Protein AF-X0VL68-F1 (afdb_monomer_lite)

Secondary structure (DSSP, 8-state):
-EEEEEEEEEEETTEEEEEEEEEEEETTTEE---EEEEEEEPPPTT-

Foldseek 3Di:
DKDKDWPDWDDDPNWIKTKIWIFDQDPPPGTDGTDIDIDTDDDDPPD

Organism: NCBI:txid412755

Radius of gyration: 13.88 Å; chains: 1; bounding box: 34×13×38 Å

Structure (mmCIF, N/CA/C/O backbone):
data_AF-X0VL68-F1
#
_entry.id   AF-X0VL68-F1
#
loop_
_atom_site.group_PDB
_atom_site.id
_atom_site.type_symbol
_atom_site.label_atom_id
_atom_site.label_alt_id
_atom_site.label_comp_id
_atom_site.label_asym_id
_atom_site.label_entity_id
_atom_site.label_seq_id
_atom_site.pdbx_PDB_ins_code
_atom_site.Cartn_x
_atom_site.Cartn_y
_atom_site.Cartn_z
_atom_site.occupancy
_atom_site.B_iso_or_equiv
_atom_site.auth_seq_id
_atom_site.auth_comp_id
_atom_site.auth_asym_id
_atom_site.auth_atom_id
_atom_site.pdbx_PDB_model_num
ATOM 1 N N . VAL A 1 1 ? 14.751 0.754 -5.470 1.00 86.38 1 VAL A N 1
ATOM 2 C CA . VAL A 1 1 ? 14.148 1.203 -4.180 1.00 86.38 1 VAL A CA 1
ATOM 3 C C . VAL A 1 1 ? 12.638 1.052 -4.266 1.00 86.38 1 VAL A C 1
ATOM 5 O O . VAL A 1 1 ? 12.103 1.337 -5.329 1.00 86.38 1 VAL A O 1
ATOM 8 N N . CYS A 1 2 ? 11.958 0.616 -3.200 1.00 92.75 2 CYS A N 1
ATOM 9 C CA . CYS A 1 2 ? 10.490 0.629 -3.144 1.00 92.75 2 CYS A CA 1
ATOM 10 C C . CYS A 1 2 ? 9.998 1.918 -2.484 1.00 92.75 2 CYS A C 1
ATOM 12 O O . CYS A 1 2 ? 10.500 2.304 -1.428 1.00 92.75 2 CYS A O 1
ATOM 14 N N . LYS A 1 3 ? 9.022 2.573 -3.108 1.00 95.31 3 LYS A N 1
ATOM 15 C CA . LYS A 1 3 ? 8.400 3.809 -2.633 1.00 95.31 3 LYS A CA 1
ATOM 16 C C . LYS A 1 3 ? 6.884 3.666 -2.607 1.00 95.31 3 LYS A C 1
ATOM 18 O O . LYS A 1 3 ? 6.320 2.752 -3.206 1.00 95.31 3 LYS A O 1
ATOM 23 N N . GLY A 1 4 ? 6.228 4.591 -1.915 1.00 95.88 4 GLY A N 1
ATOM 24 C CA . GLY A 1 4 ? 4.778 4.681 -1.920 1.00 95.88 4 GLY A CA 1
ATOM 25 C C . GLY A 1 4 ? 4.272 6.072 -1.568 1.00 95.88 4 GLY A C 1
ATOM 26 O O . GLY A 1 4 ? 4.996 6.895 -1.005 1.00 95.88 4 GLY A O 1
ATOM 27 N N . ARG A 1 5 ? 3.012 6.331 -1.916 1.00 97.38 5 ARG A N 1
ATOM 28 C CA . ARG A 1 5 ? 2.294 7.573 -1.631 1.00 97.38 5 ARG A CA 1
ATOM 29 C C . ARG A 1 5 ? 0.917 7.243 -1.076 1.00 97.38 5 ARG A C 1
ATOM 31 O O . ARG A 1 5 ? 0.135 6.567 -1.739 1.00 97.38 5 ARG A O 1
ATOM 38 N N . VAL A 1 6 ? 0.611 7.782 0.104 1.00 97.88 6 VAL A N 1
ATOM 39 C CA . VAL A 1 6 ? -0.742 7.734 0.674 1.00 97.88 6 VAL A CA 1
ATOM 40 C C . VAL A 1 6 ? -1.689 8.507 -0.235 1.00 97.88 6 VAL A C 1
ATOM 42 O O . VAL A 1 6 ? -1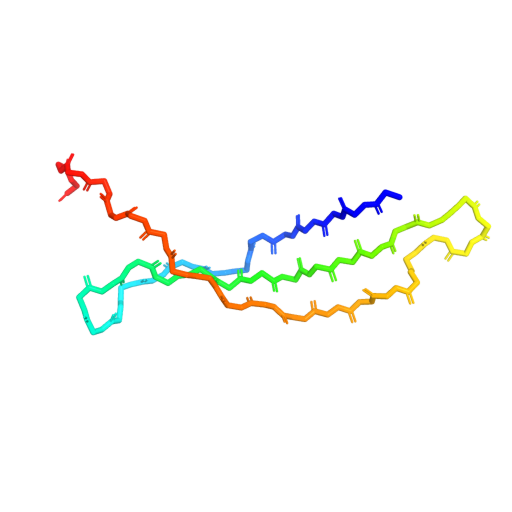.421 9.661 -0.585 1.00 97.88 6 VAL A O 1
ATOM 45 N N . ARG A 1 7 ? -2.775 7.851 -0.633 1.00 98.19 7 ARG A N 1
ATOM 46 C CA . ARG A 1 7 ? -3.852 8.438 -1.432 1.00 98.19 7 ARG A CA 1
ATOM 47 C C . ARG A 1 7 ? -5.019 8.855 -0.566 1.00 98.19 7 ARG A C 1
ATOM 49 O O . ARG A 1 7 ? -5.485 9.978 -0.722 1.00 98.19 7 ARG A O 1
ATOM 56 N N . ASP A 1 8 ? -5.413 7.994 0.363 1.00 97.88 8 ASP A N 1
ATOM 57 C CA . ASP A 1 8 ? -6.492 8.280 1.294 1.00 97.88 8 ASP A CA 1
ATOM 58 C C . ASP A 1 8 ? -6.301 7.537 2.622 1.00 97.88 8 ASP A C 1
ATOM 60 O O . ASP A 1 8 ? -5.502 6.600 2.729 1.00 97.88 8 ASP A O 1
ATOM 64 N N . ARG A 1 9 ? -7.015 7.995 3.649 1.00 96.06 9 ARG A N 1
ATOM 65 C CA . ARG A 1 9 ? -7.047 7.426 4.994 1.00 96.06 9 ARG A CA 1
ATOM 66 C C . ARG A 1 9 ? -8.432 7.618 5.596 1.00 96.06 9 ARG A C 1
ATOM 68 O O . ARG A 1 9 ? -8.869 8.745 5.820 1.00 96.06 9 ARG A O 1
ATOM 75 N N . TYR A 1 10 ? -9.091 6.521 5.935 1.00 95.50 10 TYR A N 1
ATOM 76 C CA . TYR A 1 10 ? -10.462 6.548 6.432 1.00 95.50 10 TYR A CA 1
ATOM 77 C C . TYR A 1 10 ? -10.709 5.460 7.477 1.00 95.50 10 TYR A C 1
ATOM 79 O O . TYR A 1 10 ? -9.933 4.517 7.633 1.00 95.50 10 TYR A O 1
ATOM 87 N N . ARG A 1 11 ? -11.805 5.612 8.227 1.00 95.00 11 ARG A N 1
ATOM 88 C CA . ARG A 1 11 ? -12.306 4.561 9.116 1.00 95.00 11 ARG A CA 1
ATOM 89 C C . ARG A 1 11 ? -13.331 3.721 8.369 1.00 95.00 11 ARG A C 1
ATOM 91 O O . ARG A 1 11 ? -14.248 4.275 7.768 1.00 95.00 11 ARG A O 1
ATOM 98 N N . LYS A 1 12 ? -13.190 2.402 8.439 1.00 93.94 12 LYS A N 1
ATOM 99 C CA . LYS A 1 12 ? -14.149 1.440 7.891 1.00 93.94 12 LYS A CA 1
ATOM 100 C C . LYS A 1 12 ? -14.176 0.220 8.803 1.00 93.94 12 LYS A C 1
ATOM 102 O O . LYS A 1 12 ? -13.119 -0.237 9.213 1.00 93.94 12 LYS A O 1
ATOM 107 N N . ASP A 1 13 ? -15.370 -0.240 9.168 1.00 93.75 13 ASP A N 1
ATOM 108 C CA . ASP A 1 13 ? -15.576 -1.420 10.025 1.00 93.75 13 ASP A CA 1
ATOM 109 C C . ASP A 1 13 ? -14.825 -1.364 11.375 1.00 93.75 13 ASP A C 1
ATOM 111 O O . ASP A 1 13 ? -14.406 -2.374 11.925 1.00 93.75 13 ASP A O 1
ATOM 115 N N . GLY A 1 14 ? -14.648 -0.156 11.925 1.00 92.56 14 GLY A N 1
ATOM 116 C CA . GLY A 1 14 ? -13.897 0.071 13.168 1.00 92.56 14 GLY A CA 1
ATOM 117 C C . GLY A 1 14 ? -12.372 0.103 13.003 1.00 92.56 14 GLY A C 1
ATOM 118 O O . GLY A 1 14 ? -11.663 0.365 13.971 1.00 92.56 14 GLY A O 1
ATOM 119 N N . GLU A 1 15 ? -11.860 -0.087 11.789 1.00 95.12 15 GLU A N 1
ATOM 120 C CA . GLU A 1 15 ? -10.434 -0.164 11.477 1.00 95.12 15 GLU A CA 1
ATOM 121 C C . GLU A 1 15 ? -9.911 1.105 10.785 1.00 95.12 15 GLU A C 1
ATOM 123 O O . GLU A 1 15 ? -10.658 1.851 10.142 1.00 95.12 15 GLU A O 1
ATOM 128 N N . GLY A 1 16 ? -8.602 1.355 10.903 1.00 96.06 16 GLY A N 1
ATOM 129 C CA . GLY A 1 16 ? -7.905 2.449 10.224 1.00 96.06 16 GLY A CA 1
ATOM 130 C C . GLY A 1 16 ? -7.366 2.026 8.864 1.00 96.06 16 GLY A C 1
ATOM 131 O O . GLY A 1 16 ? -6.255 1.512 8.779 1.00 96.06 16 GLY A O 1
ATOM 132 N N . TRP A 1 17 ? -8.127 2.270 7.803 1.00 97.81 17 TRP A N 1
ATOM 133 C CA . TRP A 1 17 ? -7.751 1.918 6.437 1.00 97.81 17 TRP A CA 1
ATOM 134 C C . TRP A 1 17 ? -6.915 3.021 5.786 1.00 97.81 17 TRP A C 1
ATOM 136 O O . TRP A 1 17 ? -7.218 4.211 5.916 1.00 97.81 17 TRP A O 1
ATOM 146 N N . VAL A 1 18 ? -5.869 2.622 5.061 1.00 98.00 18 VAL A N 1
ATOM 147 C CA . VAL A 1 18 ? -5.013 3.522 4.281 1.00 98.00 18 VAL A CA 1
ATOM 148 C C . VAL A 1 18 ? -4.828 2.968 2.876 1.00 98.00 18 VAL A C 1
ATOM 150 O O . VAL A 1 18 ? -4.384 1.832 2.700 1.00 98.00 18 VAL A O 1
ATOM 153 N N . GLU A 1 19 ? -5.123 3.800 1.882 1.00 98.25 19 GLU A N 1
ATOM 154 C CA . GLU A 1 19 ? -4.869 3.495 0.476 1.00 98.25 19 GLU A CA 1
ATOM 155 C C . GLU A 1 19 ? -3.517 4.058 0.046 1.00 98.25 19 GLU A C 1
ATOM 157 O O . GLU A 1 19 ? -3.175 5.213 0.327 1.00 98.25 19 GLU A O 1
ATOM 162 N N . LEU A 1 20 ? -2.749 3.251 -0.676 1.00 98.31 20 LEU A N 1
ATOM 163 C CA . LEU A 1 20 ? -1.401 3.566 -1.121 1.00 98.31 20 LEU A CA 1
ATOM 164 C C . LEU A 1 20 ? -1.282 3.295 -2.618 1.00 98.31 20 LEU A C 1
ATOM 166 O O . LEU A 1 20 ? -1.678 2.233 -3.097 1.00 98.31 20 LEU A O 1
ATOM 170 N N . ASP A 1 21 ? -0.635 4.206 -3.334 1.00 98.00 21 ASP A N 1
ATOM 171 C CA . ASP A 1 21 ? 0.100 3.796 -4.527 1.00 98.00 21 ASP A CA 1
ATOM 172 C C . ASP A 1 21 ? 1.499 3.354 -4.087 1.00 98.00 21 ASP A C 1
ATOM 174 O O . ASP A 1 21 ? 2.129 4.018 -3.261 1.00 98.00 21 ASP A O 1
ATOM 178 N N . VAL A 1 22 ? 1.995 2.253 -4.642 1.00 97.38 22 VAL A N 1
ATOM 179 C CA . VAL A 1 22 ? 3.320 1.686 -4.361 1.00 97.38 22 VAL A CA 1
ATOM 180 C C . VAL A 1 22 ? 4.055 1.433 -5.664 1.00 97.38 22 VAL A C 1
ATOM 182 O O . VAL A 1 22 ? 3.435 1.092 -6.668 1.00 97.38 22 VAL A O 1
ATOM 185 N N . TRP A 1 23 ? 5.371 1.621 -5.676 1.00 97.00 23 TRP A N 1
ATOM 186 C CA . TRP A 1 23 ? 6.164 1.309 -6.854 1.00 97.00 23 TRP A CA 1
ATOM 187 C C . TRP A 1 23 ? 7.625 0.998 -6.556 1.00 97.00 23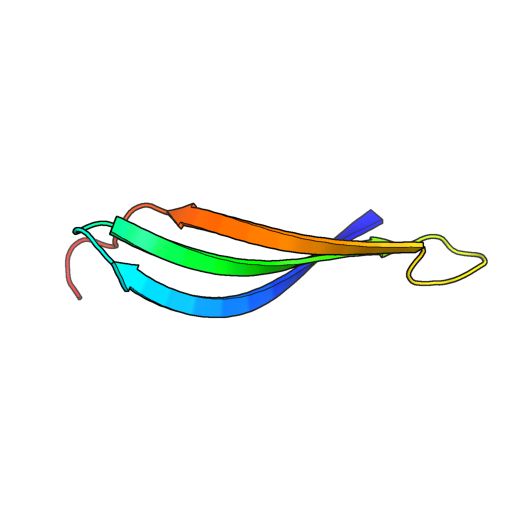 TRP A C 1
ATOM 189 O O . TRP A 1 23 ? 8.204 1.477 -5.580 1.00 97.00 23 TRP A O 1
ATOM 199 N N . ALA A 1 24 ? 8.232 0.206 -7.437 1.00 95.94 24 ALA A N 1
ATOM 200 C CA . ALA A 1 24 ? 9.678 0.062 -7.512 1.00 95.94 24 ALA A CA 1
ATOM 201 C C . ALA A 1 24 ? 10.268 1.106 -8.470 1.00 95.94 24 ALA A C 1
ATOM 203 O O . ALA A 1 24 ? 9.686 1.394 -9.517 1.00 95.94 24 ALA A O 1
ATOM 204 N N . GLU A 1 25 ? 11.430 1.648 -8.110 1.00 93.69 25 GLU A N 1
ATOM 205 C CA . GLU A 1 25 ? 12.262 2.471 -8.988 1.00 93.69 25 GLU A CA 1
ATOM 206 C C . GLU A 1 25 ? 13.598 1.791 -9.294 1.00 93.69 25 GLU A C 1
ATOM 208 O O . GLU A 1 25 ? 14.228 1.227 -8.383 1.00 93.69 25 GLU A O 1
ATOM 213 N N . ASN A 1 26 ? 14.043 1.912 -10.549 1.00 89.44 26 ASN A N 1
ATOM 214 C CA . ASN A 1 26 ? 15.395 1.591 -10.999 1.00 89.44 26 ASN A CA 1
ATOM 215 C C . ASN A 1 26 ? 16.056 2.806 -11.690 1.00 89.44 26 ASN A C 1
ATOM 217 O O . ASN A 1 26 ? 15.385 3.745 -12.113 1.00 89.44 26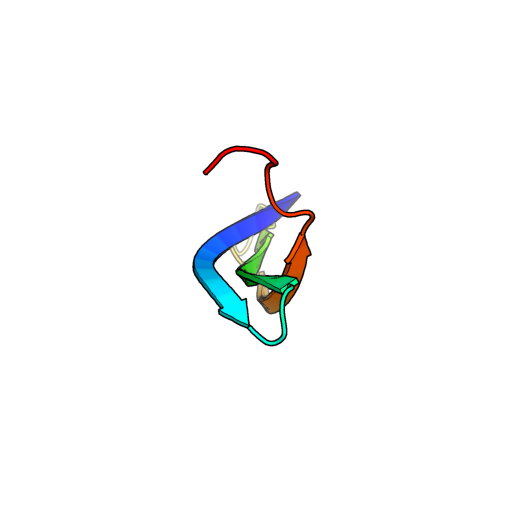 ASN A O 1
ATOM 221 N N . GLU A 1 27 ? 17.387 2.792 -11.798 1.00 83.12 27 GLU A N 1
ATOM 222 C CA . GLU A 1 27 ? 18.172 3.927 -12.318 1.00 83.12 27 GLU A CA 1
ATOM 223 C C . GLU A 1 27 ? 18.039 4.137 -13.835 1.00 83.12 27 GLU A C 1
ATOM 225 O O . GLU A 1 27 ? 18.380 5.202 -14.342 1.00 83.12 27 GLU A O 1
A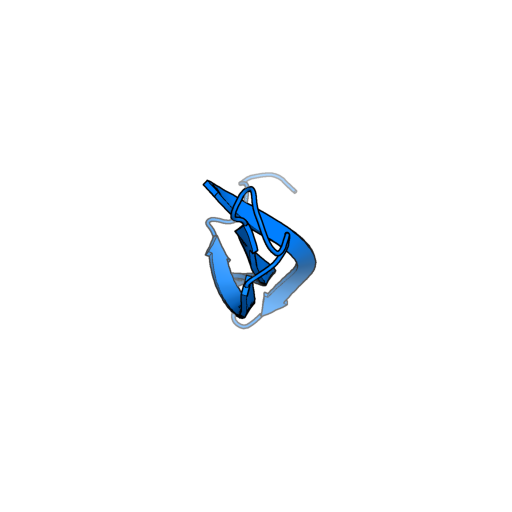TOM 230 N N . ARG A 1 28 ? 17.552 3.131 -14.569 1.00 83.69 28 ARG A N 1
ATOM 231 C CA . ARG A 1 28 ? 17.513 3.133 -16.039 1.00 83.69 28 ARG A CA 1
ATOM 232 C C . ARG A 1 28 ? 16.184 3.627 -16.603 1.00 83.69 28 ARG A C 1
ATOM 234 O O . ARG A 1 28 ? 16.167 4.345 -17.595 1.00 83.69 28 ARG A O 1
ATOM 241 N N . GLU A 1 29 ? 15.084 3.195 -16.004 1.00 79.81 29 GLU A N 1
ATOM 242 C CA . GLU A 1 29 ? 13.719 3.335 -16.523 1.00 79.81 29 GLU A CA 1
ATOM 243 C C . GLU A 1 29 ? 12.811 4.130 -15.572 1.00 79.81 29 GLU A C 1
ATOM 245 O O . GLU A 1 29 ? 11.673 4.438 -15.916 1.00 79.81 29 GLU A O 1
ATOM 250 N N . GLY A 1 30 ? 13.302 4.514 -14.387 1.00 85.88 30 GLY A N 1
ATOM 251 C CA . GLY A 1 30 ? 12.498 5.212 -13.388 1.00 85.88 30 GLY A CA 1
ATOM 252 C C . GLY A 1 30 ? 11.536 4.249 -12.692 1.00 85.88 30 GLY A C 1
ATOM 253 O O . GLY A 1 30 ? 11.981 3.289 -12.068 1.00 85.88 30 GLY A O 1
ATOM 254 N N . VAL A 1 31 ? 10.225 4.510 -12.755 1.00 88.25 31 VAL A N 1
ATOM 255 C CA . VAL A 1 31 ? 9.184 3.686 -12.109 1.00 88.25 31 VAL A CA 1
ATOM 256 C C . VAL A 1 31 ? 8.895 2.431 -12.934 1.00 88.25 31 VAL A C 1
ATOM 258 O O . VAL A 1 31 ? 8.454 2.545 -14.072 1.00 88.25 31 VAL A O 1
ATOM 261 N N . THR A 1 32 ? 9.058 1.238 -12.356 1.00 88.94 32 THR A N 1
ATOM 262 C CA . THR A 1 32 ? 8.944 -0.028 -13.110 1.00 88.94 32 THR A CA 1
ATOM 263 C C . THR A 1 32 ? 7.811 -0.948 -12.675 1.00 88.94 32 THR A C 1
ATOM 265 O O . THR A 1 32 ? 7.328 -1.747 -13.472 1.00 88.94 32 THR A O 1
ATOM 268 N N . THR A 1 33 ? 7.362 -0.870 -11.424 1.00 92.62 33 THR A 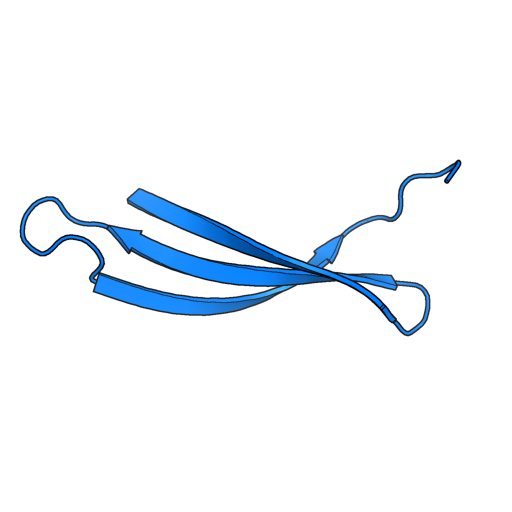N 1
ATOM 269 C CA . THR A 1 33 ? 6.321 -1.775 -10.900 1.00 92.62 33 THR A CA 1
ATOM 270 C C . THR A 1 33 ? 5.266 -0.987 -10.136 1.00 92.62 33 THR A C 1
ATOM 272 O O . THR A 1 33 ? 5.249 -1.042 -8.909 1.00 92.62 33 THR A O 1
ATOM 275 N N . PRO A 1 34 ? 4.424 -0.196 -10.824 1.00 95.50 34 PRO A N 1
ATOM 276 C CA . PRO A 1 34 ? 3.350 0.534 -10.171 1.00 95.50 34 PRO A CA 1
ATOM 277 C C . PRO A 1 34 ? 2.263 -0.427 -9.679 1.00 95.50 34 PRO A C 1
ATOM 279 O O . PRO A 1 34 ? 1.876 -1.365 -10.373 1.00 95.50 34 PRO A O 1
ATOM 282 N N . GLY A 1 35 ? 1.741 -0.165 -8.488 1.00 97.19 35 GLY A N 1
ATOM 283 C CA . GLY A 1 35 ? 0.675 -0.941 -7.874 1.00 97.19 35 GLY A CA 1
ATOM 284 C C . GLY A 1 35 ? -0.140 -0.117 -6.88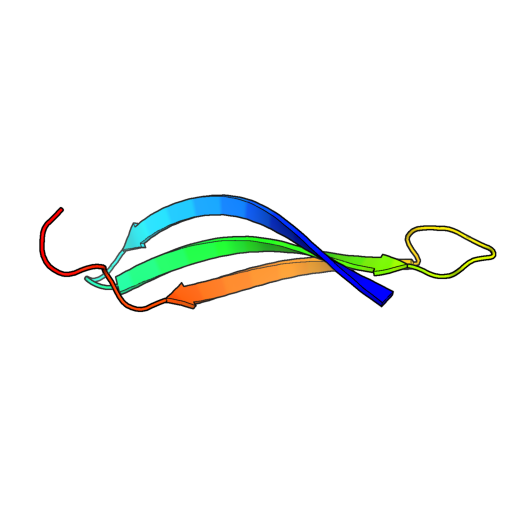5 1.00 97.19 35 GLY A C 1
ATOM 285 O O . GLY A 1 35 ? 0.236 0.993 -6.504 1.00 97.19 35 GLY A O 1
ATOM 286 N N . LYS A 1 36 ? -1.269 -0.688 -6.468 1.00 97.56 36 LYS A N 1
ATOM 287 C CA . LYS A 1 36 ? -2.132 -0.157 -5.412 1.00 97.56 36 LYS A CA 1
ATOM 288 C C . LYS A 1 36 ? -2.158 -1.125 -4.241 1.00 97.56 36 LYS A C 1
ATOM 290 O O . LYS A 1 36 ? -2.161 -2.337 -4.450 1.00 97.56 36 LYS A O 1
ATOM 295 N N . ALA A 1 37 ? -2.188 -0.590 -3.031 1.00 97.44 37 ALA A N 1
ATOM 296 C CA . ALA A 1 37 ? -2.282 -1.368 -1.808 1.00 97.44 37 ALA A CA 1
ATOM 297 C C . ALA A 1 37 ? -3.264 -0.723 -0.828 1.00 97.44 37 ALA A C 1
ATOM 299 O O . ALA A 1 37 ? -3.364 0.500 -0.745 1.00 97.44 37 ALA A O 1
ATOM 300 N N . TRP A 1 38 ? -3.942 -1.569 -0.058 1.00 97.50 38 TRP A N 1
ATOM 301 C CA . TRP A 1 38 ? -4.756 -1.180 1.085 1.00 97.50 38 TRP A CA 1
ATOM 302 C C . TRP A 1 38 ? -4.154 -1.827 2.320 1.00 97.50 38 TRP A C 1
ATOM 304 O O . TRP A 1 38 ? -3.899 -3.032 2.323 1.00 97.50 38 TRP A O 1
ATOM 314 N N . VAL A 1 39 ? -3.904 -1.025 3.350 1.00 97.38 39 VAL A N 1
ATOM 315 C CA . VAL A 1 39 ? -3.358 -1.507 4.620 1.00 97.38 39 VAL A CA 1
ATOM 316 C C . VAL A 1 39 ? -4.234 -1.052 5.774 1.00 97.38 39 VAL A C 1
ATOM 318 O O . VAL A 1 39 ? -4.790 0.047 5.752 1.00 97.38 39 VAL A O 1
ATOM 321 N N . ILE A 1 40 ? -4.333 -1.904 6.790 1.00 97.31 40 ILE A N 1
ATOM 322 C CA . ILE A 1 40 ? -5.011 -1.600 8.045 1.00 97.31 40 ILE A CA 1
ATOM 323 C C . ILE A 1 40 ? -3.937 -1.236 9.067 1.00 97.31 40 ILE A C 1
ATOM 325 O O . ILE A 1 40 ? -3.026 -2.024 9.326 1.00 97.31 40 ILE A O 1
ATOM 329 N N . LEU A 1 41 ? -4.021 -0.028 9.622 1.00 94.81 41 LEU A N 1
ATOM 330 C CA . LEU A 1 41 ? -3.109 0.472 10.646 1.00 94.81 41 LEU A CA 1
ATOM 331 C C . LEU A 1 41 ? -3.839 0.670 11.980 1.00 94.81 41 LEU A C 1
ATOM 333 O O . LEU A 1 41 ? -5.030 0.999 11.988 1.00 94.81 41 LEU A O 1
ATOM 337 N N . PRO A 1 42 ? -3.125 0.543 13.116 1.00 92.62 42 PRO A N 1
ATOM 338 C CA . PRO A 1 42 ? -3.676 0.883 14.418 1.00 92.62 42 PRO A CA 1
ATOM 339 C C . PRO A 1 42 ? -4.210 2.316 14.443 1.00 92.62 42 PRO A C 1
ATOM 341 O O . PRO A 1 42 ? -3.563 3.259 13.972 1.00 92.62 42 PRO A O 1
ATOM 344 N N . LEU A 1 43 ? -5.392 2.485 15.028 1.00 89.00 43 LEU A N 1
ATOM 345 C CA . LEU A 1 43 ? -5.945 3.803 15.294 1.00 89.00 43 LEU A CA 1
ATOM 346 C C . LEU A 1 43 ? -5.173 4.443 16.451 1.00 89.00 43 LEU A C 1
ATOM 348 O O . LEU A 1 43 ? -4.844 3.784 17.433 1.00 89.00 43 LEU A O 1
ATOM 352 N N . ARG A 1 44 ? -4.885 5.743 16.345 1.00 84.75 44 ARG A N 1
ATOM 353 C CA . ARG A 1 44 ? -4.344 6.496 17.481 1.00 84.75 44 ARG A CA 1
ATOM 354 C C . ARG A 1 44 ? -5.419 6.603 18.559 1.00 84.75 44 ARG A C 1
ATOM 356 O O . ARG A 1 44 ? -6.533 7.034 18.260 1.00 84.75 44 ARG A O 1
ATOM 363 N N . GLU A 1 45 ? -5.073 6.255 19.791 1.00 75.62 45 GLU A N 1
ATOM 364 C CA . GLU A 1 45 ? -5.904 6.562 20.953 1.00 75.62 45 GLU A CA 1
ATOM 365 C C . GLU A 1 45 ? -5.862 8.081 21.194 1.00 75.62 45 GLU A C 1
ATOM 367 O O . GLU A 1 45 ? -4.784 8.656 21.346 1.00 75.62 45 GLU A O 1
ATOM 372 N N . GLY A 1 46 ? -7.024 8.742 21.169 1.00 66.62 46 GLY A N 1
ATOM 373 C CA . GLY A 1 46 ? -7.155 10.168 21.513 1.00 66.62 46 GLY A CA 1
ATOM 374 C C . GLY A 1 46 ? -7.364 11.157 20.358 1.00 66.62 46 GLY A C 1
ATOM 375 O O . GLY A 1 46 ? -6.952 12.308 20.482 1.00 66.62 46 GLY A O 1
ATOM 376 N N . GLY A 1 47 ? -7.973 10.735 19.246 1.00 51.62 47 GLY A N 1
ATOM 377 C CA . GLY A 1 47 ? -8.480 11.645 18.205 1.00 51.62 47 GLY A CA 1
ATOM 378 C C . GLY A 1 47 ? -9.944 12.003 18.406 1.00 51.62 47 GLY A C 1
ATOM 379 O O . GLY A 1 47 ? -10.711 11.063 18.716 1.00 51.62 47 GLY A O 1
#

pLDDT: mean 91.93, std 8.86, range [51.62, 98.31]

Sequence (47 aa):
VCKGRVRDRYRKDGEGWVELDVWAENEREGVTTPGKAWVILPLREGG